Protein AF-A0A093IQ77-F1 (afdb_monomer)

Foldseek 3Di:
DDDDDPPPPPDPVPCPDPVNVVVVVVVVVVVVVVVVVVVVVVVVVVVCCVLPPDPDDDDPQRVCVSVPHGDDDPPDDDD

pLDDT: mean 81.04, std 17.01, range [37.34, 98.75]

Solvent-accessible surface area (backbone atoms only — not comparable to full-atom values): 5159 Å² total; per-residue (Å²): 132,83,86,76,81,81,74,80,78,73,60,80,89,71,64,72,48,72,64,57,53,50,50,53,53,51,51,51,51,52,50,52,53,48,53,52,50,50,57,50,50,54,52,52,49,51,51,51,44,66,74,66,58,65,97,60,93,70,54,73,62,57,52,29,49,78,75,76,45,76,76,83,80,76,92,71,89,78,136

Mean predicted aligned error: 13.53 Å

Structure (mmCIF, N/CA/C/O backbone):
data_AF-A0A093IQ77-F1
#
_entry.id   AF-A0A093IQ77-F1
#
loop_
_atom_site.group_PDB
_atom_site.id
_atom_site.type_symbol
_atom_site.label_atom_id
_atom_site.label_alt_id
_atom_site.label_comp_id
_atom_site.label_asym_id
_atom_site.label_entity_id
_atom_site.label_seq_id
_atom_site.pdbx_PDB_ins_code
_atom_site.Cartn_x
_atom_site.Cartn_y
_atom_site.Cartn_z
_atom_site.occupancy
_atom_site.B_iso_or_equiv
_atom_site.auth_seq_id
_atom_site.auth_comp_id
_atom_site.auth_asym_id
_atom_site.auth_atom_id
_atom_site.pdbx_PDB_model_num
ATOM 1 N N . TRP A 1 1 ? 25.894 -18.345 -67.043 1.00 37.34 1 TRP A N 1
ATOM 2 C CA . TRP A 1 1 ? 26.273 -17.020 -66.517 1.00 37.34 1 TRP A CA 1
ATOM 3 C C . TRP A 1 1 ? 25.700 -16.893 -65.118 1.00 37.34 1 TRP A C 1
ATOM 5 O O . TRP A 1 1 ? 24.555 -17.269 -64.917 1.00 37.34 1 TRP A O 1
ATOM 15 N N . ARG A 1 2 ? 26.569 -16.559 -64.158 1.00 44.06 2 ARG A N 1
ATOM 16 C CA . ARG A 1 2 ? 26.403 -16.716 -62.703 1.00 44.06 2 ARG A CA 1
ATOM 17 C C . ARG A 1 2 ? 25.090 -16.143 -62.162 1.00 44.06 2 ARG A C 1
ATOM 19 O O . ARG A 1 2 ? 24.736 -15.017 -62.494 1.00 44.06 2 ARG A O 1
ATOM 26 N N . GLY A 1 3 ? 24.450 -16.910 -61.277 1.00 49.53 3 GLY A N 1
ATOM 27 C CA . GLY A 1 3 ? 23.420 -16.410 -60.373 1.00 49.53 3 GLY A CA 1
ATOM 28 C C . GLY A 1 3 ? 24.007 -15.336 -59.460 1.00 49.53 3 GLY A C 1
ATOM 29 O O . GLY A 1 3 ? 25.061 -15.536 -58.859 1.00 49.53 3 GLY A O 1
ATOM 30 N N . GLY A 1 4 ? 23.351 -14.180 -59.420 1.00 43.97 4 GLY A N 1
ATOM 31 C CA . GLY A 1 4 ? 23.655 -13.113 -58.478 1.00 43.97 4 GLY A CA 1
ATOM 32 C C . GLY A 1 4 ? 22.664 -13.173 -57.328 1.00 43.97 4 GLY A C 1
ATOM 33 O O . GLY A 1 4 ? 21.520 -12.754 -57.484 1.00 43.97 4 GLY A O 1
ATOM 34 N N . GLU A 1 5 ? 23.092 -13.695 -56.180 1.00 56.75 5 GLU A N 1
ATOM 35 C CA . GLU A 1 5 ? 22.414 -13.437 -54.913 1.00 56.75 5 GLU A CA 1
ATOM 36 C C . GLU A 1 5 ? 22.494 -11.936 -54.626 1.00 56.75 5 GLU A C 1
ATOM 38 O O . GLU A 1 5 ? 23.570 -11.376 -54.408 1.00 56.75 5 GLU A O 1
ATOM 43 N N . VAL A 1 6 ? 21.339 -11.270 -54.626 1.00 59.91 6 VAL A N 1
ATOM 44 C CA . VAL A 1 6 ? 21.210 -9.927 -54.061 1.00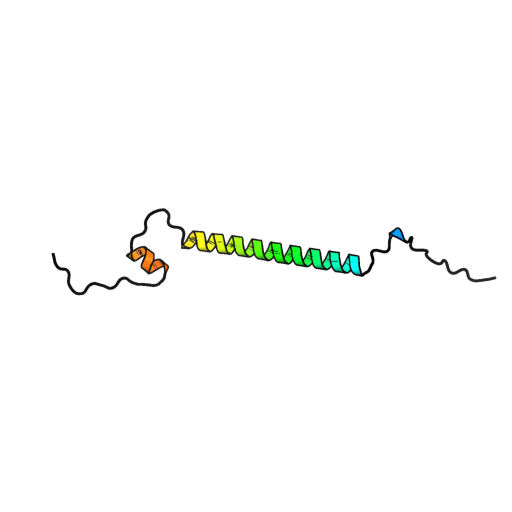 59.91 6 VAL A CA 1
ATOM 45 C C . VAL A 1 6 ? 21.361 -10.073 -52.552 1.00 59.91 6 VAL A C 1
ATOM 47 O O . VAL A 1 6 ? 20.404 -10.347 -51.826 1.00 59.91 6 VAL A O 1
ATOM 50 N N . SER A 1 7 ? 22.595 -9.923 -52.082 1.00 57.03 7 SER A N 1
ATOM 51 C CA . SER A 1 7 ? 22.896 -9.836 -50.663 1.00 57.03 7 SER A CA 1
ATOM 52 C C . SER A 1 7 ? 22.278 -8.538 -50.142 1.00 57.03 7 SER A C 1
ATOM 54 O O . SER A 1 7 ? 22.786 -7.444 -50.396 1.00 57.03 7 SER A O 1
ATOM 56 N N . ARG A 1 8 ? 21.115 -8.651 -49.487 1.00 60.88 8 ARG A N 1
ATOM 57 C CA . ARG A 1 8 ? 20.464 -7.544 -48.778 1.00 60.88 8 ARG A CA 1
ATOM 58 C C . ARG A 1 8 ? 21.410 -7.078 -47.673 1.00 60.88 8 ARG A C 1
ATOM 60 O O . ARG A 1 8 ? 21.383 -7.605 -46.566 1.00 60.88 8 ARG A O 1
ATOM 67 N N . HIS A 1 9 ? 22.245 -6.089 -47.978 1.00 58.53 9 HIS A N 1
ATOM 68 C CA . HIS A 1 9 ? 22.966 -5.325 -46.971 1.00 58.53 9 HIS A CA 1
ATOM 69 C C . HIS A 1 9 ? 21.930 -4.558 -46.150 1.00 58.53 9 HIS A C 1
ATOM 71 O O . HIS A 1 9 ? 21.425 -3.523 -46.580 1.00 58.53 9 HIS A O 1
ATOM 77 N N . VAL A 1 10 ? 21.576 -5.095 -44.983 1.00 60.25 10 VAL A N 1
ATOM 78 C CA . VAL A 1 10 ? 20.870 -4.328 -43.956 1.00 60.25 10 VAL A CA 1
ATOM 79 C C . VAL A 1 10 ? 21.873 -3.289 -43.447 1.00 60.25 10 VAL A C 1
ATOM 81 O O . VAL A 1 10 ? 22.918 -3.687 -42.928 1.00 60.25 10 VAL A O 1
ATOM 84 N N . PRO A 1 11 ? 21.623 -1.978 -43.620 1.00 56.19 11 PRO A N 1
ATOM 85 C CA . PRO A 1 11 ? 22.541 -0.950 -43.151 1.00 56.19 11 PRO A CA 1
ATOM 86 C C . PRO A 1 11 ? 22.755 -1.105 -41.645 1.00 56.19 11 PRO A C 1
ATOM 88 O O . PRO A 1 11 ? 21.795 -1.278 -40.893 1.00 56.19 11 PRO A O 1
ATOM 91 N N . SER A 1 12 ? 24.006 -1.015 -41.201 1.00 56.72 12 SER A N 1
ATOM 92 C CA . SER A 1 12 ? 24.447 -1.202 -39.810 1.00 56.72 12 SER A CA 1
ATOM 93 C C . SER A 1 12 ? 23.736 -0.288 -38.797 1.00 56.72 12 SER A C 1
ATOM 95 O O . SER A 1 12 ? 23.810 -0.521 -37.595 1.00 56.72 12 SER A O 1
ATOM 97 N N . SER A 1 13 ? 23.021 0.736 -39.270 1.00 55.75 13 SER A N 1
ATOM 98 C CA . SER A 1 13 ? 22.178 1.632 -38.475 1.00 55.75 13 SER A CA 1
ATOM 99 C C . SER A 1 13 ? 20.854 1.013 -38.005 1.00 55.75 13 SER A C 1
ATOM 101 O O . SER A 1 13 ? 20.243 1.548 -37.085 1.00 55.75 13 SER A O 1
ATOM 103 N N . TRP A 1 14 ? 20.418 -0.113 -38.582 1.00 55.09 14 TRP A N 1
ATOM 104 C CA . TRP A 1 14 ? 19.177 -0.816 -38.211 1.00 55.09 14 TRP A CA 1
ATOM 105 C C . TRP A 1 14 ? 19.398 -2.018 -37.290 1.00 55.09 14 TRP A C 1
ATOM 107 O O . TRP A 1 14 ? 18.451 -2.730 -36.956 1.00 55.09 14 TRP A O 1
ATOM 117 N N . GLN A 1 15 ? 20.631 -2.248 -36.836 1.00 56.97 15 GLN A N 1
ATOM 118 C CA . GLN A 1 15 ? 20.912 -3.259 -35.823 1.00 56.97 15 GLN A CA 1
ATOM 119 C C . GLN A 1 15 ? 20.579 -2.708 -34.432 1.00 56.97 15 GLN A C 1
ATOM 121 O O . GLN A 1 15 ? 21.454 -2.365 -33.632 1.00 56.97 15 GLN A O 1
ATOM 126 N N . VAL A 1 16 ? 19.283 -2.633 -34.116 1.00 60.81 16 VAL A N 1
ATOM 127 C CA . VAL A 1 16 ? 18.854 -2.708 -32.717 1.00 60.81 16 VAL A CA 1
ATOM 128 C C . VAL A 1 16 ? 19.359 -4.058 -32.222 1.00 60.81 16 VAL A C 1
ATOM 130 O O . VAL A 1 16 ? 18.873 -5.105 -32.643 1.00 60.81 16 VAL A O 1
ATOM 133 N N . THR A 1 17 ? 20.413 -4.050 -31.408 1.00 68.50 17 THR A N 1
ATOM 134 C CA . THR A 1 17 ? 20.949 -5.285 -30.840 1.00 68.50 17 THR A CA 1
ATOM 135 C C . THR A 1 17 ? 19.841 -5.976 -30.046 1.00 68.50 17 THR A C 1
ATOM 137 O O . THR A 1 17 ? 19.006 -5.308 -29.431 1.00 68.50 17 THR A O 1
ATOM 140 N N . SER A 1 18 ? 19.823 -7.312 -30.035 1.00 71.19 18 SER A N 1
ATOM 141 C CA . SER A 1 18 ? 18.844 -8.089 -29.254 1.00 71.19 18 SER A CA 1
ATOM 142 C C . SER A 1 18 ? 18.775 -7.633 -27.790 1.00 71.19 18 SER A C 1
ATOM 144 O O . SER A 1 18 ? 17.713 -7.655 -27.177 1.00 71.19 18 SER A O 1
ATOM 146 N N . GLU A 1 19 ? 19.902 -7.171 -27.244 1.00 76.25 19 GLU A N 1
ATOM 147 C CA . GLU A 1 19 ? 20.010 -6.587 -25.908 1.00 76.25 19 GLU A CA 1
ATOM 148 C C . GLU A 1 19 ? 19.199 -5.290 -25.748 1.00 76.25 19 GLU A C 1
ATOM 150 O O . GLU A 1 19 ? 18.466 -5.144 -24.774 1.00 76.25 19 GLU A O 1
ATOM 155 N N . LYS A 1 20 ? 19.267 -4.361 -26.714 1.00 73.69 20 LYS A N 1
ATOM 156 C CA . LYS A 1 20 ? 18.485 -3.113 -26.682 1.00 73.69 20 LYS A CA 1
ATOM 157 C C . LYS A 1 20 ? 16.986 -3.386 -26.756 1.00 73.69 20 LYS A C 1
ATOM 159 O O . LYS A 1 20 ? 16.223 -2.743 -26.040 1.00 73.69 20 LYS A O 1
ATOM 164 N N . LEU A 1 21 ? 16.574 -4.347 -27.585 1.00 76.00 21 LEU A N 1
ATOM 165 C CA . LEU A 1 21 ? 15.173 -4.761 -27.678 1.00 76.00 21 LEU A CA 1
ATOM 166 C C . LEU A 1 21 ? 14.689 -5.390 -26.363 1.00 76.00 21 LEU A C 1
ATOM 168 O O . LEU A 1 21 ? 13.643 -5.000 -25.850 1.00 76.00 21 LEU A O 1
ATOM 172 N N . CYS A 1 22 ? 15.478 -6.305 -25.792 1.00 81.50 22 CYS A N 1
ATOM 173 C CA . CYS A 1 22 ? 15.187 -6.932 -24.503 1.00 81.50 22 CYS A CA 1
ATOM 174 C C . CYS A 1 22 ? 15.059 -5.885 -23.387 1.00 81.50 22 CYS A C 1
ATOM 176 O O . CYS A 1 22 ? 14.067 -5.873 -22.661 1.00 81.50 22 CYS A O 1
ATOM 178 N N . ARG A 1 23 ? 16.002 -4.939 -23.310 1.00 84.12 23 ARG A N 1
ATOM 179 C CA . ARG A 1 23 ? 15.974 -3.856 -22.322 1.00 84.12 23 ARG A CA 1
ATOM 180 C C . ARG A 1 23 ? 14.741 -2.969 -22.472 1.00 84.12 23 ARG A C 1
ATOM 182 O O . ARG A 1 23 ? 14.119 -2.643 -21.471 1.00 84.12 23 ARG A O 1
ATOM 189 N N . ALA A 1 24 ? 14.368 -2.593 -23.695 1.00 85.62 24 ALA A N 1
ATOM 190 C CA . ALA A 1 24 ? 13.174 -1.782 -23.934 1.00 85.62 24 ALA A CA 1
ATOM 191 C C .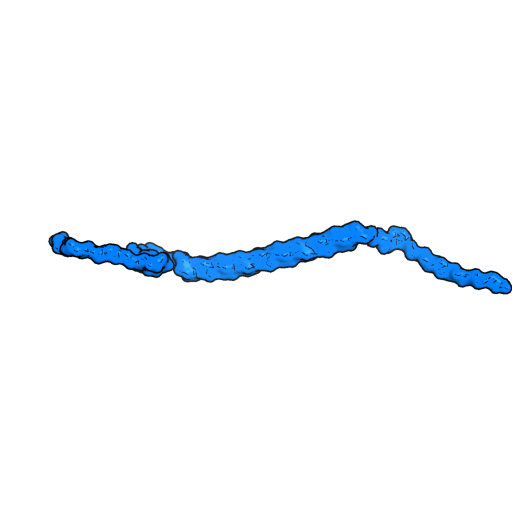 ALA A 1 24 ? 11.886 -2.518 -23.528 1.00 85.62 24 ALA A C 1
ATOM 193 O O . ALA A 1 24 ? 10.993 -1.923 -22.929 1.00 85.62 24 ALA A O 1
ATOM 194 N N . GLN A 1 25 ? 11.804 -3.820 -23.808 1.00 88.00 25 GLN A N 1
ATOM 195 C CA . GLN A 1 25 ? 10.676 -4.647 -23.391 1.00 88.00 25 GLN A CA 1
ATOM 196 C C . GLN A 1 25 ? 10.608 -4.780 -21.863 1.00 88.00 25 GLN A C 1
ATOM 198 O O . GLN A 1 25 ? 9.541 -4.608 -21.279 1.00 88.00 25 GLN A O 1
ATOM 203 N N . GLN A 1 26 ? 11.738 -5.046 -21.206 1.00 93.44 26 GLN A N 1
ATOM 204 C CA . GLN A 1 26 ? 11.827 -5.120 -19.746 1.00 93.44 26 GLN A CA 1
ATOM 205 C C . GLN A 1 26 ? 11.451 -3.793 -19.084 1.00 93.44 26 GLN A C 1
ATOM 207 O O . GLN A 1 26 ? 10.682 -3.795 -18.126 1.00 93.44 26 GLN A O 1
ATOM 212 N N . GLU A 1 27 ? 11.934 -2.673 -19.621 1.00 95.19 27 GLU A N 1
ATOM 213 C CA . GLU A 1 27 ? 11.583 -1.329 -19.160 1.00 95.19 27 GLU A CA 1
ATOM 214 C C . GLU A 1 27 ? 10.073 -1.092 -19.271 1.00 95.19 27 GLU A C 1
ATOM 216 O O . GLU A 1 27 ? 9.436 -0.691 -18.300 1.00 95.19 27 GLU A O 1
ATOM 221 N N . LEU A 1 28 ? 9.465 -1.424 -20.415 1.00 95.62 28 LEU A N 1
ATOM 222 C CA . LEU A 1 28 ? 8.022 -1.284 -20.600 1.00 95.62 28 LEU A CA 1
ATOM 223 C C . LEU A 1 28 ? 7.228 -2.161 -19.621 1.00 95.62 28 LEU A C 1
ATOM 225 O O . LEU A 1 28 ? 6.239 -1.705 -19.045 1.00 95.62 28 LEU A O 1
ATOM 229 N N . HIS A 1 29 ? 7.658 -3.405 -19.400 1.00 96.25 29 HIS A N 1
ATOM 230 C CA . HIS A 1 29 ? 7.031 -4.285 -18.413 1.00 96.25 29 HIS A CA 1
ATOM 231 C C . HIS A 1 29 ? 7.157 -3.733 -16.991 1.00 96.25 29 HIS A C 1
ATOM 233 O O . HIS A 1 29 ? 6.175 -3.744 -16.248 1.00 96.25 29 HIS A O 1
ATOM 239 N N . PHE A 1 30 ? 8.332 -3.224 -16.619 1.00 97.00 30 PHE A N 1
ATOM 240 C CA . PHE A 1 30 ? 8.566 -2.607 -15.317 1.00 97.00 30 PHE A CA 1
ATOM 241 C C . PHE A 1 30 ? 7.678 -1.375 -15.113 1.00 97.00 30 PHE A C 1
ATOM 243 O O . PHE A 1 30 ? 7.022 -1.248 -14.076 1.00 97.00 30 PHE A O 1
ATOM 250 N N . GLN A 1 31 ? 7.579 -0.506 -16.120 1.00 98.19 31 GLN A N 1
ATOM 251 C CA . GLN A 1 31 ? 6.694 0.656 -16.092 1.00 98.19 31 GLN A CA 1
ATOM 252 C C . GLN A 1 31 ? 5.233 0.236 -15.937 1.00 98.19 31 GLN A C 1
ATOM 254 O O . GLN A 1 31 ? 4.549 0.723 -15.037 1.00 98.19 31 GLN A O 1
ATOM 259 N N . ALA A 1 32 ? 4.756 -0.712 -16.746 1.00 98.12 32 ALA A N 1
ATOM 260 C CA . ALA A 1 32 ? 3.384 -1.206 -16.664 1.00 98.12 32 ALA A CA 1
ATOM 261 C C . ALA A 1 32 ? 3.061 -1.796 -15.280 1.00 98.12 32 ALA A C 1
ATOM 263 O O . ALA A 1 32 ? 2.018 -1.483 -14.703 1.00 98.12 32 ALA A O 1
ATOM 264 N N . ALA A 1 33 ? 3.968 -2.598 -14.715 1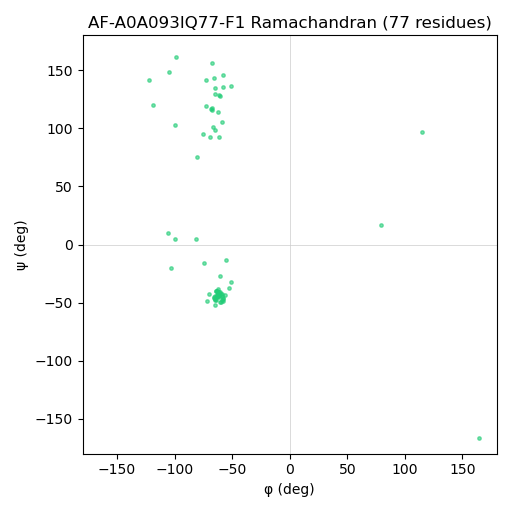.00 98.19 33 ALA A N 1
ATOM 265 C CA . ALA A 1 33 ? 3.824 -3.147 -13.368 1.00 98.19 33 ALA A CA 1
ATOM 266 C C . ALA A 1 33 ? 3.789 -2.043 -12.297 1.00 98.19 33 ALA A C 1
ATOM 268 O O . ALA A 1 33 ? 2.967 -2.094 -11.380 1.00 98.19 33 ALA A O 1
ATOM 269 N N . THR A 1 34 ? 4.630 -1.017 -12.444 1.00 98.44 34 THR A N 1
ATOM 270 C CA . THR A 1 34 ? 4.693 0.134 -11.534 1.00 98.44 34 THR A CA 1
ATOM 271 C C . THR A 1 34 ? 3.395 0.937 -11.561 1.00 98.44 34 THR A C 1
ATOM 273 O O . THR A 1 34 ? 2.812 1.203 -10.510 1.00 98.44 34 THR A O 1
ATOM 276 N N . TYR A 1 35 ? 2.880 1.263 -12.749 1.00 98.56 35 TYR A N 1
ATOM 277 C CA . TYR A 1 35 ? 1.604 1.966 -12.889 1.00 98.56 35 TYR A CA 1
ATOM 278 C C . TYR A 1 35 ? 0.433 1.145 -12.356 1.00 98.56 35 TYR A C 1
ATO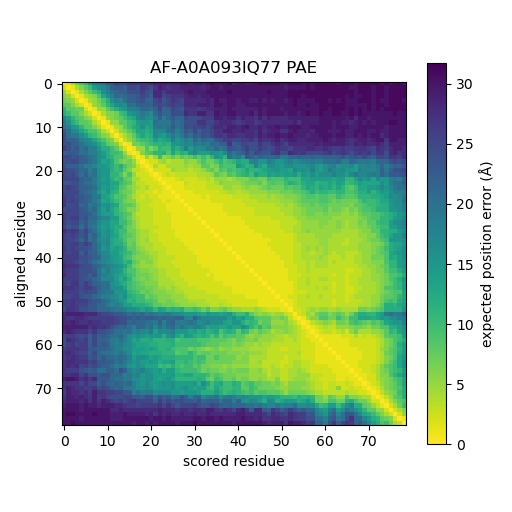M 280 O O . TYR A 1 35 ? -0.438 1.689 -11.680 1.00 98.56 35 TYR A O 1
ATOM 288 N N . LEU A 1 36 ? 0.419 -0.167 -12.597 1.00 98.56 36 LEU A N 1
ATOM 289 C CA . LEU A 1 36 ? -0.604 -1.048 -12.043 1.00 98.56 36 LEU A CA 1
ATOM 290 C C . LEU A 1 36 ? -0.579 -1.052 -10.508 1.00 98.56 36 LEU A C 1
ATOM 292 O O . LEU A 1 36 ? -1.637 -0.969 -9.885 1.00 98.56 36 LEU A O 1
ATOM 296 N N . CYS A 1 37 ? 0.609 -1.120 -9.903 1.00 98.50 37 CYS A N 1
ATOM 297 C CA . CYS A 1 37 ? 0.783 -1.028 -8.455 1.00 98.50 37 CYS A CA 1
ATOM 298 C C . CYS A 1 37 ? 0.257 0.308 -7.912 1.00 98.50 37 CYS A C 1
ATOM 300 O O . CYS A 1 37 ? -0.565 0.319 -6.997 1.00 98.50 37 CYS A O 1
ATOM 302 N N . LEU A 1 38 ? 0.651 1.424 -8.531 1.00 98.62 38 LEU A N 1
ATOM 303 C CA . LEU A 1 38 ? 0.192 2.758 -8.148 1.00 98.62 38 LEU A CA 1
ATOM 304 C C . LEU A 1 38 ? -1.335 2.876 -8.220 1.00 98.62 38 LEU A C 1
ATOM 306 O O . LEU A 1 38 ? -1.964 3.318 -7.265 1.00 98.62 38 LEU A O 1
ATOM 310 N N . LEU A 1 39 ? -1.946 2.445 -9.327 1.00 98.75 39 LEU A N 1
ATOM 311 C CA . LEU A 1 39 ? -3.397 2.512 -9.514 1.00 9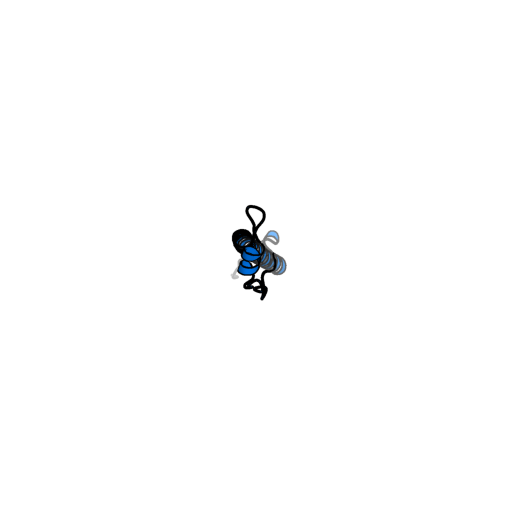8.75 39 LEU A CA 1
ATOM 312 C C . LEU A 1 39 ? -4.155 1.673 -8.481 1.00 98.75 39 LEU A C 1
ATOM 314 O O . LEU A 1 39 ? -5.215 2.091 -8.018 1.00 98.75 39 LEU A O 1
ATOM 318 N N . ARG A 1 40 ? -3.629 0.500 -8.112 1.00 98.75 40 ARG A N 1
ATOM 319 C CA . ARG A 1 40 ? -4.201 -0.328 -7.039 1.00 98.75 40 ARG A CA 1
ATOM 320 C C . ARG A 1 40 ? -4.094 0.376 -5.692 1.00 98.75 40 ARG A C 1
ATOM 322 O O . ARG A 1 40 ? -5.117 0.582 -5.048 1.00 98.75 40 ARG A O 1
ATOM 329 N N . SER A 1 41 ? -2.893 0.833 -5.345 1.00 98.50 41 SER A N 1
ATOM 330 C CA . SER A 1 41 ? -2.614 1.541 -4.094 1.00 98.50 41 SER A CA 1
ATOM 331 C C . SER A 1 41 ? -3.499 2.775 -3.918 1.00 98.50 41 SER A C 1
ATOM 333 O O . SER A 1 41 ? -4.095 2.961 -2.864 1.00 98.50 41 SER A O 1
ATOM 335 N N . VAL A 1 42 ? -3.696 3.577 -4.969 1.00 98.62 42 VAL A N 1
ATOM 336 C CA . VAL A 1 42 ? -4.571 4.760 -4.915 1.00 98.62 42 VAL A CA 1
ATOM 337 C C . VAL A 1 42 ? -6.028 4.384 -4.632 1.00 98.62 42 VAL A C 1
ATOM 339 O O . VAL A 1 42 ? -6.701 5.066 -3.859 1.00 98.62 42 VAL A O 1
ATOM 342 N N . ARG A 1 43 ? -6.531 3.300 -5.231 1.00 98.56 43 ARG A N 1
ATOM 343 C CA . ARG A 1 43 ? -7.913 2.842 -5.013 1.00 98.56 43 ARG A CA 1
ATOM 344 C C . ARG A 1 43 ? -8.101 2.276 -3.609 1.00 98.56 43 ARG A C 1
ATOM 346 O O . ARG A 1 43 ? -9.092 2.596 -2.962 1.00 98.56 43 ARG A O 1
ATOM 353 N N . GLU A 1 44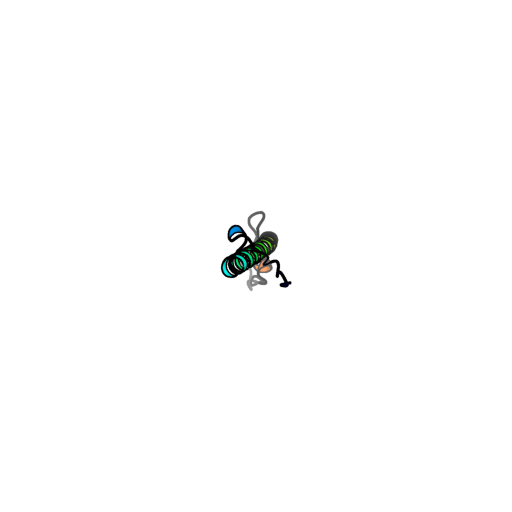 ? -7.147 1.480 -3.137 1.00 98.38 44 GLU A N 1
ATOM 354 C CA . GLU A 1 44 ? -7.141 0.939 -1.774 1.00 98.38 44 GLU A CA 1
ATOM 355 C C . GLU A 1 44 ? -7.030 2.057 -0.737 1.00 98.38 44 GLU A C 1
ATOM 357 O O . GLU A 1 44 ? -7.811 2.099 0.209 1.00 98.38 44 GLU A O 1
ATOM 362 N N . HIS A 1 45 ? -6.139 3.023 -0.959 1.00 97.69 45 HIS A N 1
ATOM 363 C CA . HIS A 1 45 ? -6.012 4.209 -0.123 1.00 97.69 45 HIS A CA 1
ATOM 364 C C . HIS A 1 45 ? -7.327 4.990 -0.055 1.00 97.69 45 HIS A C 1
ATOM 366 O O . HIS A 1 45 ? -7.752 5.363 1.032 1.00 97.69 45 HIS A O 1
ATOM 372 N N . ALA A 1 46 ? -8.000 5.218 -1.187 1.00 97.38 46 ALA A N 1
ATOM 373 C CA . ALA A 1 46 ? -9.289 5.906 -1.201 1.00 97.38 46 ALA A CA 1
ATOM 374 C C . ALA A 1 46 ? -10.364 5.145 -0.406 1.00 97.38 46 ALA A C 1
ATOM 376 O O . ALA A 1 46 ? -11.116 5.770 0.338 1.00 97.38 46 ALA A O 1
ATOM 377 N N . ALA A 1 47 ? -10.406 3.813 -0.518 1.00 96.62 47 ALA A N 1
ATOM 378 C CA . ALA A 1 47 ? -11.330 2.977 0.245 1.00 96.62 47 ALA A CA 1
ATOM 379 C C . ALA A 1 47 ? -11.042 3.035 1.755 1.00 96.62 47 ALA A C 1
ATOM 381 O O . ALA A 1 47 ? -11.947 3.285 2.546 1.00 96.62 47 ALA A O 1
ATOM 382 N N . LEU A 1 48 ? -9.775 2.888 2.156 1.00 94.62 48 LEU A N 1
ATOM 383 C CA . LEU A 1 48 ? -9.356 2.996 3.557 1.00 94.62 48 LEU A CA 1
ATOM 384 C C . LEU A 1 48 ? -9.629 4.388 4.122 1.00 94.62 48 LEU A C 1
ATOM 386 O O . LEU A 1 48 ? -10.106 4.525 5.244 1.00 94.62 48 LEU A O 1
ATOM 390 N N . HIS A 1 49 ? -9.349 5.427 3.342 1.00 94.06 49 HIS A N 1
ATOM 391 C CA . HIS A 1 49 ? -9.643 6.794 3.727 1.00 94.06 49 HIS A CA 1
ATOM 392 C C . HIS A 1 49 ? -11.150 6.988 3.901 1.00 94.06 49 HIS A C 1
ATOM 394 O O . HIS A 1 49 ? -11.572 7.570 4.887 1.00 94.06 49 HIS A O 1
ATOM 400 N N . GLN A 1 50 ? -11.986 6.480 2.998 1.00 90.69 50 GLN A N 1
ATOM 401 C CA . GLN A 1 50 ? -13.438 6.576 3.146 1.00 90.69 50 GLN A CA 1
ATOM 402 C C . GLN A 1 50 ? -13.948 5.883 4.418 1.00 90.69 50 GLN A C 1
ATOM 404 O O . GLN A 1 50 ? -14.815 6.435 5.094 1.00 90.69 50 GLN A O 1
ATOM 409 N N . GLU A 1 51 ? -13.405 4.713 4.743 1.00 89.38 51 GLU A N 1
ATOM 410 C CA . GLU A 1 51 ? -13.812 3.927 5.909 1.00 89.38 51 GLU A CA 1
ATOM 411 C C . GLU A 1 51 ? -13.342 4.572 7.223 1.00 89.38 51 GLU A C 1
ATOM 413 O O . GLU A 1 51 ? -14.110 4.786 8.165 1.00 89.38 51 GLU A O 1
ATOM 418 N N . TYR A 1 52 ? -12.065 4.945 7.288 1.00 88.94 52 TYR A N 1
ATOM 419 C CA . TYR A 1 52 ? -11.421 5.296 8.549 1.00 88.94 52 TYR A CA 1
ATOM 420 C C . TYR A 1 52 ? -11.248 6.796 8.773 1.00 88.94 52 TYR A C 1
ATOM 422 O O . TYR A 1 52 ? -11.133 7.202 9.931 1.00 88.94 52 TYR A O 1
ATOM 430 N N . HIS A 1 53 ? -11.292 7.642 7.741 1.00 87.38 53 HIS A N 1
ATOM 431 C CA . HIS A 1 53 ? -11.161 9.089 7.921 1.00 87.38 53 HIS A CA 1
ATOM 432 C C . HIS A 1 53 ? -12.375 9.654 8.674 1.00 87.38 53 HIS A C 1
ATOM 434 O O . HIS A 1 53 ? -13.509 9.632 8.192 1.00 87.38 53 HIS A O 1
ATOM 440 N N . GLY A 1 54 ? -12.141 10.184 9.875 1.00 80.56 54 GLY A N 1
ATOM 441 C CA . GLY A 1 54 ? -13.163 10.878 10.656 1.00 80.56 54 GLY A CA 1
ATOM 442 C C . GLY A 1 54 ? -13.490 12.248 10.059 1.00 80.56 54 GLY A C 1
ATOM 443 O O . GLY A 1 54 ? -12.603 12.960 9.604 1.00 80.56 54 GLY A O 1
ATOM 444 N N . LYS A 1 55 ? -14.764 12.655 10.078 1.00 75.12 55 LYS A N 1
ATOM 445 C CA . LYS A 1 55 ? -15.173 14.041 9.759 1.00 75.12 55 LYS A CA 1
ATOM 446 C C . LYS A 1 55 ? -14.997 15.006 10.951 1.00 75.12 55 LYS A C 1
ATOM 448 O O . LYS A 1 55 ? -15.404 16.158 10.860 1.00 75.12 55 LYS A O 1
ATOM 453 N N . GLY A 1 56 ? -14.427 14.523 12.056 1.00 82.31 56 GLY A N 1
ATOM 454 C CA . GLY A 1 56 ? -14.293 15.192 13.350 1.00 82.31 56 GLY A CA 1
ATOM 455 C C . GLY A 1 56 ? -13.93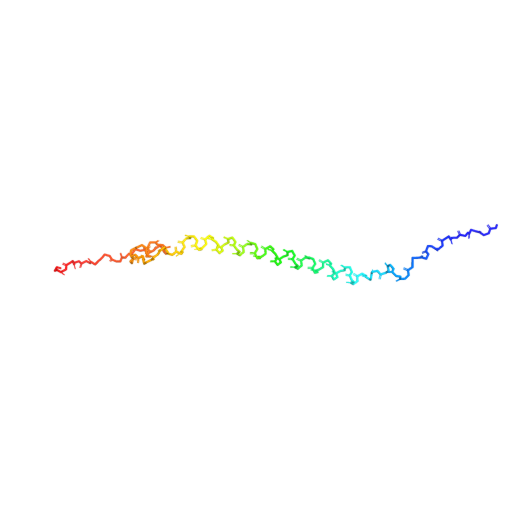1 14.174 14.439 1.00 82.31 56 GLY A C 1
ATOM 456 O O . GLY A 1 56 ? -13.572 13.036 14.118 1.00 82.31 56 GLY A O 1
ATOM 457 N N . GLU A 1 57 ? -14.042 14.567 15.709 1.00 84.12 57 GLU A N 1
ATOM 458 C CA . GLU A 1 57 ? -13.917 13.630 16.834 1.00 84.12 57 GLU A CA 1
ATOM 459 C C . GLU A 1 57 ? -15.060 12.601 16.812 1.00 84.12 57 GLU A C 1
ATOM 461 O O . GLU A 1 57 ? -16.219 12.952 16.598 1.00 84.12 57 GLU A O 1
ATOM 466 N N . ARG A 1 58 ? -14.713 11.324 17.006 1.00 88.12 58 ARG A N 1
ATOM 467 C CA . ARG A 1 58 ? -15.649 10.196 17.135 1.00 88.12 58 ARG A CA 1
ATOM 468 C C . ARG A 1 58 ? -15.729 9.776 18.598 1.00 88.12 58 ARG A C 1
ATOM 470 O O . ARG A 1 58 ? -14.723 9.863 19.307 1.00 88.12 58 ARG A O 1
ATOM 477 N N . SER A 1 59 ? -16.882 9.284 19.041 1.00 89.56 59 SER A N 1
ATOM 478 C CA . SER A 1 59 ? -17.006 8.751 20.398 1.00 89.56 59 SER A CA 1
ATOM 479 C C . SER A 1 59 ? -16.189 7.457 20.565 1.00 89.56 59 SER A C 1
ATOM 481 O O . SER A 1 59 ? -15.928 6.750 19.582 1.00 89.56 59 SER A O 1
ATOM 483 N N . PRO A 1 60 ? -15.789 7.099 21.798 1.00 88.56 60 PRO A N 1
ATOM 484 C CA . PRO A 1 60 ? -15.128 5.824 22.075 1.00 88.56 60 PRO A CA 1
ATOM 485 C C . PRO A 1 60 ? -15.909 4.610 21.548 1.00 88.56 60 PRO A C 1
ATOM 487 O O . PRO A 1 60 ? -15.310 3.668 21.032 1.00 88.56 60 PRO A O 1
ATOM 490 N N . GLU A 1 61 ? -17.240 4.646 21.627 1.00 91.00 61 GLU A N 1
ATOM 491 C CA . GLU A 1 61 ? -18.143 3.606 21.128 1.00 91.00 61 GLU A CA 1
ATOM 492 C C . GLU A 1 61 ? -18.092 3.471 19.608 1.00 91.00 61 GLU A C 1
ATOM 494 O O . GLU A 1 61 ? -17.991 2.356 19.094 1.00 91.00 61 GLU A O 1
ATOM 499 N N . GLU A 1 62 ? -18.118 4.594 18.891 1.00 89.50 62 GLU A N 1
ATOM 500 C CA . GLU A 1 62 ? -18.016 4.621 17.430 1.00 89.50 62 GLU A CA 1
ATOM 501 C C . GLU A 1 62 ? -16.663 4.086 16.956 1.00 89.50 62 GLU A C 1
ATOM 503 O O . GLU A 1 62 ? -16.599 3.272 16.034 1.00 89.50 62 GLU A O 1
ATOM 508 N N . VAL A 1 63 ? -15.574 4.502 17.611 1.00 90.44 63 VAL A N 1
ATOM 509 C CA . VAL A 1 63 ? -14.224 4.024 17.288 1.00 90.44 63 VAL A CA 1
ATOM 510 C C . VAL A 1 63 ? -14.091 2.534 17.572 1.00 90.44 63 VAL A C 1
ATOM 512 O O . VAL A 1 63 ? -13.567 1.816 16.725 1.00 90.44 63 VAL A O 1
ATOM 515 N N . ALA A 1 64 ? -14.589 2.045 18.710 1.00 91.69 64 ALA A N 1
ATOM 516 C CA . ALA A 1 64 ? -14.571 0.618 19.015 1.00 91.69 64 ALA A CA 1
ATOM 517 C C . ALA A 1 64 ? -15.346 -0.193 17.970 1.00 91.69 64 ALA A C 1
ATOM 519 O O . ALA A 1 64 ? -14.839 -1.211 17.499 1.00 91.69 64 ALA A O 1
ATOM 520 N N . GLY A 1 65 ? -16.514 0.292 17.541 1.00 90.81 65 GLY A N 1
ATOM 521 C CA . GLY A 1 65 ? -17.299 -0.336 16.479 1.00 90.81 65 GLY A CA 1
ATOM 522 C C . GLY A 1 65 ? -16.545 -0.441 15.149 1.00 90.81 65 GLY A C 1
ATOM 523 O O . GLY A 1 65 ? -16.559 -1.504 14.532 1.00 90.81 65 GLY A O 1
ATOM 524 N N . LEU A 1 66 ? -15.823 0.612 14.743 1.00 89.88 66 LEU A N 1
ATOM 525 C CA . LEU A 1 66 ? -15.043 0.651 13.492 1.00 89.88 66 LEU A CA 1
ATOM 526 C C . LEU A 1 66 ? -13.943 -0.414 13.406 1.00 89.88 66 LEU A C 1
ATOM 528 O O . LEU A 1 66 ? -13.567 -0.831 12.313 1.00 89.88 66 LEU A O 1
ATOM 532 N N . VAL A 1 67 ? -13.419 -0.855 14.549 1.00 89.88 67 VAL A N 1
ATOM 533 C CA . VAL A 1 67 ? -12.381 -1.895 14.624 1.00 89.88 67 VAL A CA 1
ATOM 534 C C . VAL A 1 67 ? -12.921 -3.245 15.115 1.00 89.88 67 VAL A C 1
ATOM 536 O O . VAL A 1 67 ? -12.145 -4.155 15.391 1.00 89.88 67 VAL A O 1
ATOM 539 N N . GLY A 1 68 ? -14.247 -3.403 15.212 1.00 91.44 68 GLY A N 1
ATOM 540 C CA . GLY A 1 68 ? -14.893 -4.664 15.591 1.00 91.44 68 GLY A CA 1
ATOM 541 C C . GLY A 1 68 ? -14.898 -4.965 17.094 1.00 91.44 68 GLY A C 1
ATOM 542 O O . GLY A 1 68 ? -15.153 -6.102 17.493 1.00 91.44 68 GLY A O 1
ATOM 543 N N . PHE A 1 69 ? -14.646 -3.966 17.938 1.00 92.06 69 PHE A N 1
ATOM 544 C CA . PHE A 1 69 ? -14.736 -4.072 19.391 1.00 92.06 69 PHE A CA 1
ATOM 545 C C . PHE A 1 69 ? -16.063 -3.522 19.926 1.00 92.06 69 PHE A C 1
ATOM 547 O O . PHE A 1 69 ? -16.781 -2.760 19.284 1.00 92.06 69 PHE A O 1
ATOM 554 N N . ARG A 1 70 ? -16.390 -3.918 21.156 1.00 90.19 70 ARG A N 1
ATOM 555 C CA . ARG A 1 70 ? -17.457 -3.315 21.960 1.00 90.19 70 ARG A CA 1
ATOM 556 C C . ARG A 1 70 ? -16.851 -2.820 23.262 1.00 90.19 70 ARG A C 1
ATOM 558 O O . ARG A 1 70 ? -15.982 -3.495 23.814 1.00 90.19 70 ARG A O 1
ATOM 565 N N . LEU A 1 71 ? -17.308 -1.667 23.750 1.00 88.38 71 LEU A N 1
ATOM 566 C CA . LEU A 1 71 ? -16.864 -1.188 25.056 1.00 88.38 71 LEU A CA 1
ATOM 567 C C . LEU A 1 71 ? -17.354 -2.136 26.153 1.00 88.38 71 LEU A C 1
ATOM 569 O O . LEU A 1 71 ? -18.473 -2.656 26.062 1.00 88.38 71 LEU A O 1
ATOM 573 N N . PRO A 1 72 ? -16.542 -2.358 27.197 1.00 88.00 72 PRO A N 1
ATOM 574 C CA . PRO A 1 72 ? -17.000 -3.084 28.365 1.00 88.00 72 PRO A CA 1
ATOM 575 C C . PRO A 1 72 ? -18.158 -2.315 29.009 1.00 88.00 72 PRO A C 1
ATOM 577 O O . PRO A 1 72 ? -18.047 -1.121 29.285 1.00 88.00 72 PRO A O 1
ATOM 580 N N . GLN A 1 73 ? -19.274 -2.998 29.269 1.00 80.25 73 GLN A N 1
ATOM 581 C CA . GLN A 1 73 ? -20.312 -2.434 30.125 1.00 80.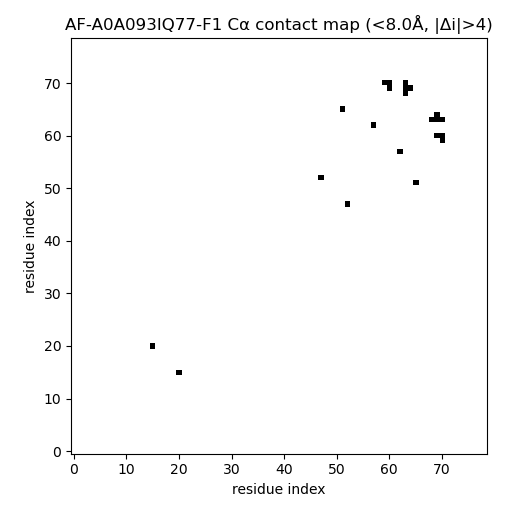25 73 GLN A CA 1
ATOM 582 C C . GLN A 1 73 ? -19.799 -2.466 31.557 1.00 80.25 73 GLN A C 1
ATOM 584 O O . GLN A 1 73 ? -19.497 -3.540 32.076 1.00 80.25 73 GLN A O 1
ATOM 589 N N . GLN A 1 74 ? -19.674 -1.299 32.187 1.00 79.12 74 GLN A N 1
ATOM 590 C CA . GLN A 1 74 ? -19.274 -1.239 33.583 1.00 79.12 74 GLN A CA 1
ATOM 591 C C . GLN A 1 74 ? -20.403 -1.845 34.439 1.00 79.12 74 GLN A C 1
ATOM 593 O O . GLN A 1 74 ? -21.519 -1.315 34.430 1.00 79.12 74 GLN A O 1
ATOM 598 N N . PRO A 1 75 ? -20.167 -2.945 35.177 1.00 72.44 75 PRO A N 1
ATOM 599 C CA . PRO A 1 75 ? -21.173 -3.491 36.070 1.00 72.44 75 PRO A CA 1
ATOM 600 C C . PRO A 1 75 ? -21.247 -2.597 37.314 1.00 72.44 75 PRO A C 1
ATOM 602 O O . PRO A 1 75 ? -20.458 -2.732 38.245 1.00 72.44 75 PRO A O 1
ATOM 605 N N . GLY A 1 76 ? -22.184 -1.649 37.304 1.00 63.78 76 GLY A N 1
ATOM 606 C CA . GLY A 1 76 ? -22.501 -0.786 38.441 1.00 63.78 76 GLY A CA 1
ATOM 607 C C . GLY A 1 76 ? -22.182 0.682 38.185 1.00 63.78 76 GLY A C 1
ATOM 608 O O . GLY A 1 76 ? -21.054 1.132 38.393 1.00 63.78 76 GLY A O 1
ATOM 609 N N . GLY A 1 77 ? -23.207 1.436 37.785 1.00 59.94 77 GLY A N 1
ATOM 610 C CA . GLY A 1 77 ? -23.200 2.888 37.896 1.00 59.94 77 GLY A CA 1
ATOM 611 C C . GLY A 1 77 ? -23.159 3.286 39.370 1.00 59.94 77 GLY A C 1
ATOM 612 O O . GLY A 1 77 ? -23.946 2.793 40.180 1.00 59.94 77 GLY A O 1
ATOM 613 N N . LYS A 1 78 ? -22.227 4.165 39.726 1.00 57.91 78 LYS A N 1
ATOM 614 C CA . LYS A 1 78 ? -22.285 4.921 40.973 1.00 57.91 78 LYS A CA 1
ATOM 615 C C . LYS A 1 78 ? -22.344 6.402 40.621 1.00 57.91 78 LYS A C 1
ATOM 617 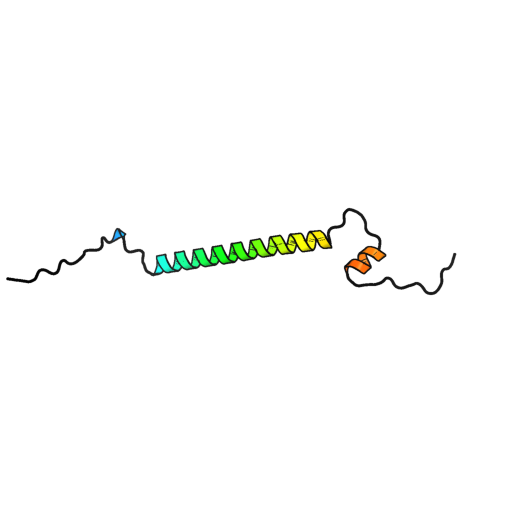O O . LYS A 1 78 ? -21.376 6.894 40.051 1.00 57.91 78 LYS A O 1
ATOM 622 N N . GLY A 1 79 ? -23.428 7.055 41.049 1.00 49.75 79 GLY A N 1
ATOM 623 C CA . GLY A 1 79 ? -23.556 8.513 41.157 1.00 49.75 79 GLY A CA 1
ATOM 624 C C . GLY A 1 79 ? -24.154 9.174 39.937 1.00 49.75 79 GLY A C 1
ATOM 625 O O . GLY A 1 79 ? -23.380 9.415 38.991 1.00 49.75 79 GLY A O 1
#

Secondary structure (DSSP, 8-state):
-----------GGG---HHHHHHHHHHHHHHHHHHHHHHHHHHHHHHHHHHH--SS---HHHHHHHTT--PPPPS----

InterPro domains:
  IPR037667 Protein FMC1 homologue [PTHR31716] (14-79)

Radius of gyration: 32.62 Å; Cα contacts (8 Å, |Δi|>4): 11; chains: 1; bounding box: 50×32×108 Å

Organism: Dryobates pubescens (NCBI:txid118200)

Sequence (79 aa):
WRGGEVSRHVPSSWQVTSEKLCRAQQELHFQAATYLCLLRSVREHAALHQEYHGKGERSPEEVAGLVGFRLPQQPGGKG